Protein AF-A0A967DAB1-F1 (afdb_monomer)

Radius of gyration: 13.47 Å; Cα contacts (8 Å, |Δi|>4): 33; chains: 1; bounding box: 28×29×36 Å

Solvent-accessible surface area (backbone atoms only — not comparable to full-atom values): 4497 Å² total; per-residue (Å²): 131,86,82,64,60,60,46,88,73,55,81,72,60,60,69,59,55,50,50,53,52,49,33,71,73,40,63,90,75,46,84,81,88,86,85,79,68,91,87,75,47,68,71,50,46,56,48,13,47,59,72,72,49,81,85,78,76,50,47,85,92,44,94,80,55,49,113

pLDDT: mean 92.77, std 7.57, range [49.19, 97.19]

Foldseek 3Di:
DPDQDALVPDPDPVVLLVVVVVCVVDVVVPDDDDDDDPPNCSVSNVVNVVVVDDDDDADPPDPVRHD

Mean predicted aligned error: 4.18 Å

Nearest PDB structures (foldseek):
  2yu9-assembly1_F  TM=2.347E-01  e=6.968E+00  Saccharomyces cerevisiae

Sequence (67 aa):
MTRNYPFSAIVGQDDMKLAILAAALEPSIGGVLVMGDRGTGKSTAVRGLAALLPSMTVVKDCAYGCD

Structure (mmCIF, N/CA/C/O backbone):
data_AF-A0A967DAB1-F1
#
_entry.id   AF-A0A967DAB1-F1
#
loop_
_atom_site.group_PDB
_atom_site.id
_atom_site.type_symbol
_atom_site.label_atom_id
_atom_site.label_alt_id
_atom_site.label_comp_id
_atom_site.label_asym_id
_atom_site.label_entity_id
_atom_site.label_seq_id
_atom_site.pdbx_PDB_ins_code
_atom_site.Cartn_x
_atom_site.Cartn_y
_atom_site.Cartn_z
_atom_site.occupancy
_atom_site.B_iso_or_equiv
_atom_site.auth_seq_id
_atom_site.auth_comp_id
_atom_site.auth_asym_id
_atom_site.auth_atom_id
_atom_site.pdbx_PDB_model_num
ATOM 1 N N . MET A 1 1 ? 3.602 17.235 9.378 1.00 49.19 1 MET A N 1
ATOM 2 C CA . MET A 1 1 ? 2.816 16.423 8.424 1.00 49.19 1 MET A CA 1
ATOM 3 C C . MET A 1 1 ? 3.782 15.759 7.463 1.00 49.19 1 MET A C 1
ATOM 5 O O . MET A 1 1 ? 4.318 16.428 6.588 1.00 49.19 1 MET A O 1
ATOM 9 N N . THR A 1 2 ? 4.094 14.484 7.668 1.00 58.56 2 THR A N 1
ATOM 10 C CA 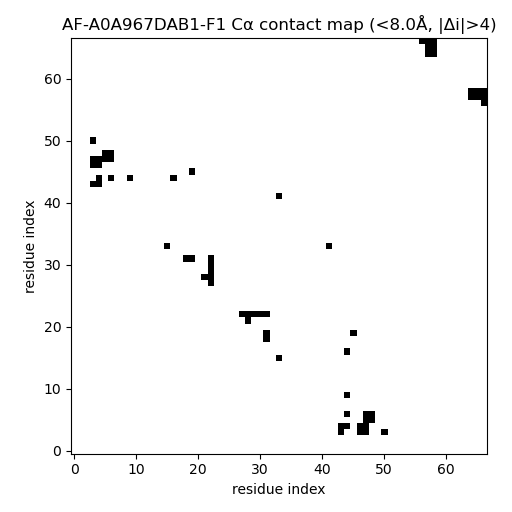. THR A 1 2 ? 4.930 13.730 6.730 1.00 58.56 2 THR A CA 1
ATOM 11 C C . THR A 1 2 ? 4.113 13.512 5.463 1.00 58.56 2 THR A C 1
ATOM 13 O O . THR A 1 2 ? 3.071 12.864 5.490 1.00 58.56 2 THR A O 1
ATOM 16 N N . ARG A 1 3 ? 4.534 14.134 4.363 1.00 81.19 3 ARG A N 1
ATOM 17 C CA . ARG A 1 3 ? 3.868 13.997 3.068 1.00 81.19 3 ARG A CA 1
ATOM 18 C C . ARG A 1 3 ? 4.217 12.611 2.525 1.00 81.19 3 ARG A C 1
ATOM 20 O O . ARG A 1 3 ? 5.338 12.401 2.068 1.00 81.19 3 ARG A O 1
ATOM 27 N N . ASN A 1 4 ? 3.299 11.653 2.640 1.00 92.12 4 ASN A N 1
ATOM 28 C CA . ASN A 1 4 ? 3.484 10.339 2.026 1.00 92.12 4 ASN A CA 1
ATOM 29 C C . ASN A 1 4 ? 3.521 10.496 0.500 1.00 92.12 4 ASN A C 1
ATOM 31 O O . ASN A 1 4 ? 2.832 11.351 -0.061 1.00 92.12 4 ASN A O 1
ATOM 35 N N . TYR A 1 5 ? 4.340 9.684 -0.171 1.00 94.62 5 TYR A N 1
ATOM 36 C CA . TYR A 1 5 ? 4.360 9.667 -1.631 1.00 94.62 5 TYR A CA 1
ATOM 37 C C . TYR A 1 5 ? 3.011 9.132 -2.152 1.00 94.62 5 TYR A C 1
ATOM 39 O O . TYR A 1 5 ? 2.544 8.117 -1.624 1.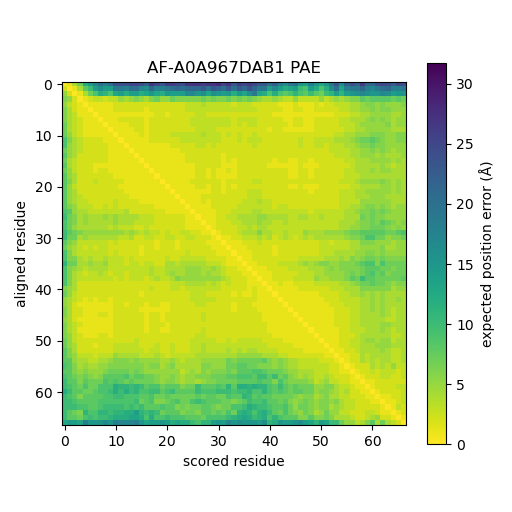00 94.62 5 TYR A O 1
ATOM 47 N N . PRO A 1 6 ? 2.363 9.779 -3.142 1.00 95.19 6 PRO A N 1
ATOM 48 C CA . PRO A 1 6 ? 1.040 9.365 -3.605 1.00 95.19 6 PRO A CA 1
ATOM 49 C C . PRO A 1 6 ? 1.053 7.941 -4.167 1.00 95.19 6 PRO A C 1
ATOM 51 O O . PRO A 1 6 ? 1.876 7.623 -5.024 1.00 95.19 6 PRO A O 1
ATOM 54 N N . PHE A 1 7 ? 0.113 7.099 -3.730 1.00 96.19 7 PHE A N 1
ATOM 55 C CA . PHE A 1 7 ? 0.010 5.711 -4.197 1.00 96.19 7 PHE A CA 1
ATOM 56 C C . PHE A 1 7 ? -0.145 5.613 -5.722 1.00 96.19 7 PHE A C 1
ATOM 58 O O . PHE A 1 7 ? 0.510 4.799 -6.366 1.00 96.19 7 PHE A O 1
ATOM 65 N N . SER A 1 8 ? -0.951 6.501 -6.308 1.00 95.06 8 SER A N 1
ATOM 66 C CA . SER A 1 8 ? -1.179 6.574 -7.756 1.00 95.06 8 SER A CA 1
ATOM 67 C C . SER A 1 8 ? 0.050 7.006 -8.560 1.00 95.06 8 SER A C 1
ATOM 69 O O . SER A 1 8 ? 0.112 6.732 -9.754 1.00 95.06 8 SER A O 1
ATOM 71 N N . ALA A 1 9 ? 1.031 7.657 -7.930 1.00 96.12 9 ALA A N 1
ATOM 72 C CA . ALA A 1 9 ? 2.259 8.096 -8.589 1.00 96.12 9 ALA A CA 1
ATOM 73 C C . ALA A 1 9 ? 3.347 7.004 -8.617 1.00 96.12 9 ALA A C 1
ATOM 75 O O . ALA A 1 9 ? 4.420 7.220 -9.179 1.00 96.12 9 ALA A O 1
ATOM 76 N N . ILE A 1 10 ? 3.108 5.838 -8.004 1.00 95.88 10 ILE A N 1
ATOM 77 C CA . ILE A 1 10 ? 4.068 4.730 -7.997 1.00 95.88 10 ILE A CA 1
ATOM 78 C C . ILE A 1 10 ? 4.098 4.071 -9.375 1.00 95.88 10 ILE A C 1
ATOM 80 O O . ILE A 1 10 ? 3.111 3.501 -9.847 1.00 95.88 10 ILE A O 1
ATOM 84 N N . VAL A 1 11 ? 5.268 4.138 -10.005 1.00 96.19 11 VAL A N 1
ATOM 85 C CA . VAL A 1 11 ? 5.512 3.585 -11.337 1.00 96.19 11 VAL A CA 1
ATOM 86 C C . VAL A 1 11 ? 5.679 2.065 -11.262 1.00 96.19 11 VAL A C 1
ATOM 88 O O . VAL A 1 11 ? 6.443 1.555 -10.440 1.00 96.19 11 VAL A O 1
ATOM 91 N N . GLY A 1 12 ? 4.983 1.348 -12.150 1.00 96.25 12 GLY A N 1
ATOM 92 C CA . GLY A 1 12 ? 4.992 -0.116 -12.211 1.00 96.25 12 GLY A CA 1
ATOM 93 C C . GLY A 1 12 ? 4.427 -0.763 -10.945 1.00 96.25 12 GLY A C 1
ATOM 94 O O . GLY A 1 12 ? 3.577 -0.180 -10.271 1.00 96.25 12 GLY A O 1
ATOM 95 N N . GLN A 1 13 ? 4.930 -1.954 -10.603 1.00 96.12 13 GLN A N 1
ATOM 96 C CA . GLN A 1 13 ? 4.506 -2.732 -9.426 1.00 96.12 13 GLN A CA 1
ATOM 97 C C . GLN A 1 13 ? 3.015 -3.094 -9.454 1.00 96.12 13 GLN A C 1
ATOM 99 O O . GLN A 1 13 ? 2.347 -3.074 -8.422 1.00 96.12 13 GLN A O 1
ATOM 104 N N . ASP A 1 14 ? 2.482 -3.390 -10.639 1.00 97.12 14 ASP A N 1
ATOM 105 C CA . ASP A 1 14 ? 1.043 -3.561 -10.846 1.00 97.12 14 ASP A CA 1
ATOM 106 C C . ASP A 1 14 ? 0.472 -4.727 -10.032 1.00 97.12 14 ASP A C 1
ATOM 108 O O . ASP A 1 14 ? -0.525 -4.534 -9.339 1.00 97.12 14 ASP A O 1
ATOM 112 N N . ASP A 1 15 ? 1.175 -5.862 -9.9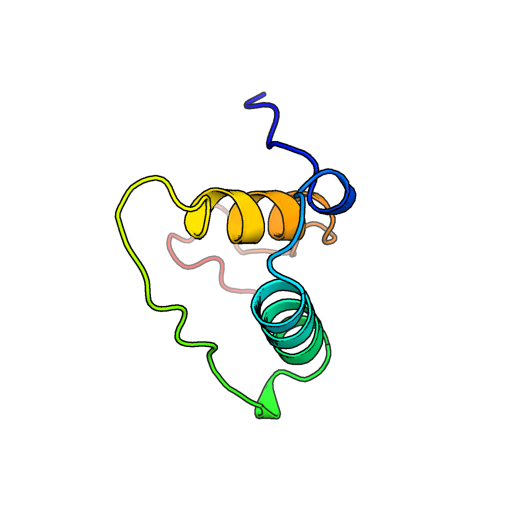70 1.00 96.75 15 ASP A N 1
ATOM 113 C CA . ASP A 1 15 ? 0.782 -7.009 -9.138 1.00 96.75 15 ASP A CA 1
ATOM 114 C C . ASP A 1 15 ? 0.746 -6.660 -7.648 1.00 96.75 15 ASP A C 1
ATOM 116 O O . ASP A 1 15 ? -0.194 -7.008 -6.935 1.00 96.75 15 ASP A O 1
ATOM 120 N N . MET A 1 16 ? 1.751 -5.925 -7.163 1.00 96.81 16 MET A N 1
ATOM 121 C CA . MET A 1 16 ? 1.802 -5.507 -5.764 1.00 96.81 16 MET A CA 1
ATOM 122 C C . MET A 1 16 ? 0.673 -4.523 -5.448 1.00 96.81 16 MET A C 1
ATOM 124 O O . MET A 1 16 ? 0.008 -4.678 -4.425 1.00 96.81 16 MET A O 1
ATOM 128 N N . LYS A 1 17 ? 0.446 -3.522 -6.312 1.00 97.19 17 LYS A N 1
ATOM 129 C CA . LYS A 1 17 ? -0.640 -2.545 -6.150 1.00 97.19 17 LYS A CA 1
ATOM 130 C C . LYS A 1 17 ? -1.996 -3.247 -6.143 1.00 97.19 17 LYS A C 1
ATOM 132 O O . LYS A 1 17 ? -2.811 -2.955 -5.274 1.00 97.19 17 LYS A O 1
ATOM 137 N N . LEU A 1 18 ? -2.216 -4.188 -7.060 1.00 97.06 18 LEU A N 1
ATOM 138 C CA . LEU A 1 18 ? -3.443 -4.974 -7.124 1.00 97.06 18 LEU A CA 1
ATOM 139 C C . LEU A 1 18 ? -3.636 -5.814 -5.860 1.00 97.06 18 LEU A C 1
ATOM 141 O O . LEU A 1 18 ? -4.707 -5.762 -5.263 1.00 97.06 18 LEU A O 1
ATOM 145 N N . ALA A 1 19 ? -2.604 -6.537 -5.421 1.00 96.94 19 ALA A N 1
ATOM 146 C CA . ALA A 1 19 ? -2.684 -7.394 -4.244 1.00 96.94 19 ALA A CA 1
ATOM 147 C C . ALA A 1 19 ? -3.053 -6.601 -2.982 1.00 96.94 19 ALA A C 1
ATOM 149 O O . ALA A 1 19 ? -3.945 -7.010 -2.240 1.00 96.94 19 ALA A O 1
ATOM 150 N N . ILE A 1 20 ? -2.417 -5.447 -2.748 1.00 95.75 20 ILE A N 1
ATOM 151 C CA . ILE A 1 20 ? -2.727 -4.640 -1.559 1.00 95.75 20 ILE A CA 1
ATOM 152 C C . ILE A 1 20 ? -4.092 -3.951 -1.653 1.00 95.75 20 ILE A C 1
ATOM 154 O O . ILE A 1 20 ? -4.744 -3.784 -0.627 1.00 95.75 20 ILE A O 1
ATOM 158 N N . LEU A 1 21 ? -4.548 -3.576 -2.854 1.00 96.06 21 LEU A N 1
ATOM 159 C CA . LEU A 1 21 ? -5.901 -3.052 -3.053 1.00 96.06 21 LEU A CA 1
ATOM 160 C C . LEU A 1 21 ? -6.952 -4.135 -2.795 1.00 96.06 21 LEU A C 1
ATOM 162 O O . LEU A 1 21 ? -7.940 -3.868 -2.121 1.00 96.06 21 LEU A O 1
ATOM 166 N N . ALA A 1 22 ? -6.723 -5.357 -3.281 1.00 96.44 22 ALA A N 1
ATOM 167 C CA . ALA A 1 22 ? -7.608 -6.489 -3.037 1.00 96.44 22 ALA A CA 1
ATOM 168 C C . ALA A 1 22 ? -7.708 -6.801 -1.536 1.00 96.44 22 ALA A C 1
ATOM 170 O O . ALA A 1 22 ? -8.812 -6.882 -1.008 1.00 96.44 22 ALA A O 1
ATOM 171 N N . ALA A 1 23 ? -6.573 -6.872 -0.833 1.00 94.94 23 ALA A N 1
ATOM 172 C CA . ALA A 1 23 ? -6.549 -7.107 0.612 1.00 94.94 23 ALA A CA 1
ATOM 173 C C . ALA A 1 23 ? -7.169 -5.958 1.432 1.00 94.94 23 ALA A C 1
ATOM 175 O O . ALA A 1 23 ? -7.689 -6.193 2.518 1.00 94.94 23 ALA A O 1
ATOM 176 N N . ALA A 1 24 ? -7.132 -4.720 0.925 1.00 92.75 24 ALA A N 1
ATOM 177 C CA . ALA A 1 24 ? -7.800 -3.583 1.560 1.00 92.75 24 ALA A CA 1
ATOM 178 C C . ALA A 1 24 ? -9.328 -3.603 1.375 1.00 92.75 24 ALA A C 1
ATOM 180 O O . ALA A 1 24 ? -10.042 -3.052 2.209 1.00 92.75 24 ALA A O 1
ATOM 181 N N . LEU A 1 25 ? -9.823 -4.207 0.289 1.00 93.44 25 LEU A N 1
ATOM 182 C CA . LEU A 1 25 ? -11.254 -4.323 -0.003 1.00 93.44 25 LEU A CA 1
ATOM 183 C C . LEU A 1 25 ? -11.892 -5.549 0.656 1.00 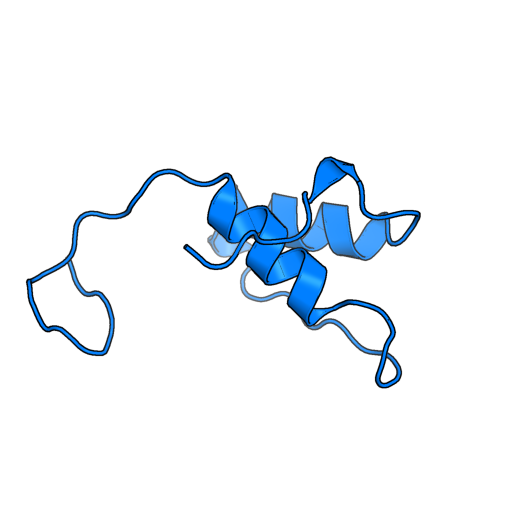93.44 25 LEU A C 1
ATOM 185 O O . LEU A 1 25 ? -12.999 -5.443 1.174 1.00 93.44 25 LEU A O 1
ATOM 189 N N . GLU A 1 26 ? -11.211 -6.695 0.628 1.00 96.12 26 GLU A N 1
ATOM 190 C CA . GLU A 1 26 ? -11.722 -7.971 1.130 1.00 96.12 26 GLU A CA 1
ATOM 191 C C . GLU A 1 26 ? -10.736 -8.585 2.141 1.00 96.12 26 GLU A C 1
ATOM 193 O O . GLU A 1 26 ? -9.791 -9.282 1.751 1.00 96.12 26 GLU A O 1
ATOM 198 N N . PRO A 1 27 ? -10.940 -8.349 3.452 1.00 91.00 27 PRO A N 1
ATOM 199 C CA . PRO A 1 27 ? -10.035 -8.829 4.495 1.00 91.00 27 PRO A CA 1
ATOM 200 C C . PRO A 1 27 ? -9.892 -10.357 4.562 1.00 91.00 27 PRO A C 1
ATOM 202 O O . PRO A 1 27 ? -8.874 -10.844 5.058 1.00 91.00 27 PRO A O 1
ATOM 205 N N . SER A 1 28 ? -10.867 -11.131 4.064 1.00 96.31 28 SER A N 1
ATOM 206 C CA . SER A 1 28 ? -10.790 -12.603 4.070 1.00 96.31 28 SER A CA 1
ATOM 207 C C . SER A 1 28 ? -9.714 -13.176 3.140 1.00 96.31 28 SER A C 1
ATOM 209 O O . SER A 1 28 ? -9.296 -14.318 3.334 1.00 96.31 28 SER A O 1
ATOM 211 N N . ILE A 1 29 ? -9.201 -12.380 2.193 1.00 95.44 29 ILE A N 1
ATOM 212 C CA . ILE A 1 29 ? -8.023 -12.730 1.378 1.00 95.44 29 ILE A CA 1
ATOM 213 C C . ILE A 1 29 ? -6.783 -12.930 2.268 1.00 95.44 29 ILE A C 1
ATOM 215 O O . ILE A 1 29 ? -5.880 -13.692 1.920 1.00 95.44 29 ILE A O 1
ATOM 219 N N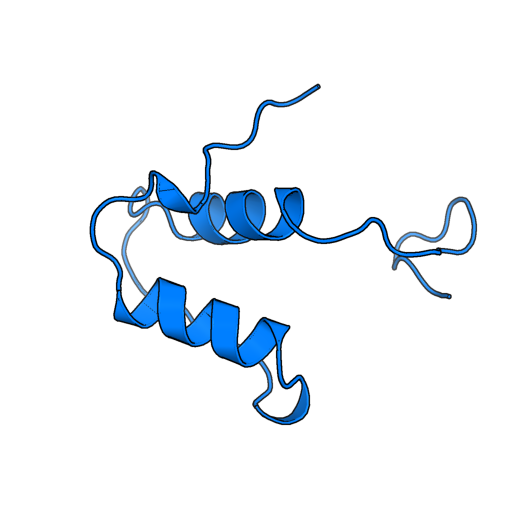 . GLY A 1 30 ? -6.744 -12.281 3.435 1.00 93.62 30 GLY A N 1
ATOM 220 C CA . GLY A 1 30 ? -5.620 -12.326 4.357 1.00 93.62 30 GLY A CA 1
ATOM 221 C C . GLY A 1 30 ? -4.513 -11.332 4.000 1.00 93.62 30 GLY A C 1
ATOM 222 O O . GLY A 1 30 ? -4.742 -10.284 3.397 1.00 93.62 30 GLY A O 1
ATOM 223 N N . GLY A 1 31 ? -3.290 -11.633 4.440 1.00 93.19 31 GLY A N 1
ATOM 224 C CA . GLY A 1 31 ? -2.137 -10.748 4.271 1.00 93.19 31 GLY A CA 1
ATOM 225 C C . GLY A 1 31 ? -1.438 -10.899 2.918 1.00 93.19 31 GLY A C 1
ATOM 226 O O . GLY A 1 31 ? -1.372 -11.986 2.351 1.00 93.19 31 GLY A O 1
ATOM 227 N N . VAL A 1 32 ? -0.828 -9.811 2.438 1.00 95.69 32 VAL A N 1
ATOM 228 C CA . VAL A 1 32 ? 0.006 -9.809 1.225 1.00 95.69 32 VAL A CA 1
ATOM 229 C C . VAL A 1 32 ? 1.485 -9.867 1.605 1.00 95.69 32 VAL A C 1
ATOM 231 O O . VAL A 1 32 ? 2.003 -8.958 2.255 1.00 95.69 32 VAL A O 1
ATOM 234 N N . LEU A 1 33 ? 2.193 -10.906 1.152 1.00 96.19 33 LEU A N 1
ATOM 235 C CA . LEU A 1 33 ? 3.648 -11.004 1.288 1.00 96.19 33 LEU A CA 1
ATOM 236 C C . LEU A 1 33 ? 4.340 -10.405 0.057 1.00 96.19 33 LEU A C 1
ATOM 238 O O . LEU A 1 33 ? 4.354 -11.003 -1.015 1.00 96.19 33 LEU A O 1
ATOM 242 N N . VAL A 1 34 ? 4.957 -9.234 0.222 1.00 94.94 34 VAL A N 1
ATOM 243 C CA . VAL A 1 34 ? 5.699 -8.561 -0.855 1.00 94.94 34 VAL A CA 1
ATOM 244 C C . VAL A 1 34 ? 7.201 -8.806 -0.706 1.00 94.94 34 VAL A C 1
ATOM 246 O O . VAL A 1 34 ? 7.836 -8.290 0.217 1.00 94.94 34 VAL A O 1
ATOM 249 N N . MET A 1 35 ? 7.793 -9.542 -1.648 1.00 95.06 35 MET A N 1
ATOM 250 C CA . MET A 1 35 ? 9.233 -9.827 -1.689 1.00 95.06 35 MET A CA 1
ATOM 251 C C . MET A 1 35 ? 9.986 -8.887 -2.642 1.00 95.06 35 MET A C 1
ATOM 253 O O . MET A 1 35 ? 9.422 -8.354 -3.593 1.00 95.06 35 MET A O 1
ATOM 257 N N . GLY A 1 36 ? 11.274 -8.655 -2.371 1.00 93.62 36 GLY A N 1
ATOM 258 C CA . GLY A 1 36 ? 12.189 -7.930 -3.261 1.00 93.62 36 GLY A CA 1
ATOM 259 C C . GLY A 1 36 ? 13.279 -7.167 -2.508 1.00 93.62 36 GLY A C 1
ATOM 260 O O . GLY A 1 36 ? 13.242 -7.071 -1.279 1.00 93.62 36 GLY A O 1
ATOM 261 N N . ASP A 1 37 ? 14.177 -6.520 -3.241 1.00 96.69 37 ASP A N 1
ATOM 262 C CA . ASP A 1 37 ? 15.353 -5.859 -2.666 1.00 96.69 37 ASP A CA 1
ATOM 263 C C . ASP A 1 37 ? 15.047 -4.571 -1.892 1.00 96.69 37 ASP A C 1
ATOM 265 O O . ASP A 1 37 ? 13.970 -3.966 -1.977 1.00 96.69 37 ASP A O 1
ATOM 269 N N . ARG A 1 38 ? 16.015 -4.120 -1.092 1.00 95.75 38 ARG A N 1
ATOM 270 C CA . ARG A 1 38 ? 15.938 -2.807 -0.447 1.00 95.75 38 ARG A CA 1
ATOM 271 C C . ARG A 1 38 ? 15.882 -1.716 -1.522 1.00 95.75 38 ARG A C 1
ATOM 273 O O . ARG A 1 38 ? 16.629 -1.748 -2.487 1.00 95.75 38 ARG A O 1
ATOM 280 N N . GLY A 1 39 ? 15.016 -0.724 -1.321 1.00 94.44 39 GLY A N 1
ATOM 281 C CA . GLY A 1 39 ? 14.885 0.414 -2.237 1.00 94.44 39 GLY A CA 1
ATOM 282 C C . GLY A 1 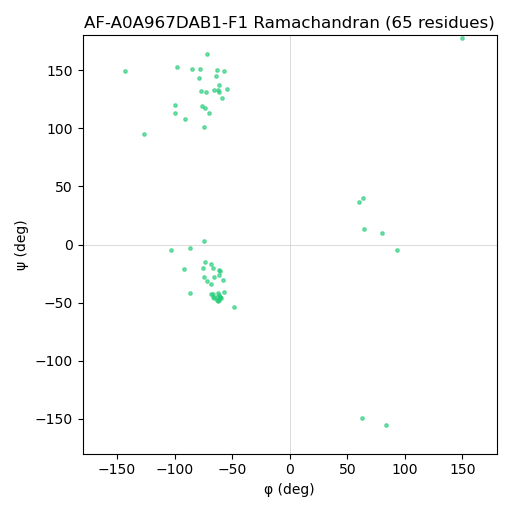39 ? 13.810 0.257 -3.315 1.00 94.44 39 GLY A C 1
ATOM 283 O O . GLY A 1 39 ? 13.505 1.235 -3.983 1.00 94.44 39 GLY A O 1
ATOM 284 N N . THR A 1 40 ? 13.140 -0.896 -3.424 1.00 94.38 40 THR A N 1
ATOM 285 C CA . THR A 1 40 ? 12.069 -1.099 -4.422 1.00 94.38 40 THR A CA 1
ATOM 286 C C . THR A 1 40 ? 10.741 -0.397 -4.100 1.00 94.38 40 THR A C 1
ATOM 288 O O . THR A 1 40 ? 9.769 -0.557 -4.823 1.00 94.38 40 THR A O 1
ATOM 291 N N . GLY A 1 41 ? 10.648 0.378 -3.014 1.00 94.75 41 GLY A N 1
ATOM 292 C CA . GLY A 1 41 ? 9.440 1.156 -2.701 1.00 94.75 41 GLY A CA 1
ATOM 293 C C . GLY A 1 41 ? 8.286 0.385 -2.044 1.00 94.75 41 GLY A C 1
ATOM 294 O O . GLY A 1 41 ? 7.226 0.969 -1.845 1.00 94.75 41 GLY A O 1
ATOM 295 N N . LYS A 1 42 ? 8.488 -0.871 -1.608 1.00 96.06 42 LYS A N 1
ATOM 296 C CA . LYS A 1 42 ? 7.454 -1.695 -0.934 1.00 96.06 42 LYS A CA 1
ATOM 297 C C . LYS A 1 42 ? 6.735 -0.963 0.206 1.00 96.06 42 LYS A C 1
ATOM 299 O O . LYS A 1 42 ? 5.516 -0.845 0.225 1.00 96.06 42 LYS A O 1
ATOM 304 N N . SER A 1 43 ? 7.500 -0.415 1.153 1.00 95.38 43 SER A N 1
ATOM 305 C CA . SER A 1 43 ? 6.924 0.305 2.297 1.00 95.38 43 SER A CA 1
ATOM 306 C C . SER A 1 43 ? 6.406 1.702 1.932 1.00 95.38 43 SER A C 1
ATOM 308 O O . SER A 1 43 ? 5.573 2.252 2.649 1.00 95.38 43 SER A O 1
ATOM 310 N N . THR A 1 44 ? 6.867 2.274 0.816 1.00 95.88 44 THR A N 1
ATOM 311 C CA . THR A 1 44 ? 6.324 3.521 0.261 1.00 95.88 44 THR A CA 1
ATOM 312 C C . THR A 1 44 ? 4.908 3.296 -0.260 1.00 95.88 44 THR A C 1
ATOM 314 O O . THR A 1 44 ? 4.033 4.103 0.036 1.00 95.88 44 THR A O 1
ATOM 317 N N . ALA A 1 45 ? 4.655 2.178 -0.947 1.00 96.38 45 ALA A N 1
ATOM 318 C CA . ALA A 1 45 ? 3.328 1.837 -1.453 1.00 96.38 45 ALA A CA 1
ATOM 319 C C . ALA A 1 45 ? 2.296 1.637 -0.343 1.00 96.38 45 ALA A C 1
ATOM 321 O O . ALA A 1 45 ? 1.233 2.250 -0.389 1.00 96.38 45 ALA A O 1
ATOM 322 N N . VAL A 1 46 ? 2.639 0.868 0.695 1.00 95.44 46 VAL A N 1
ATOM 323 C CA . VAL A 1 46 ? 1.741 0.638 1.839 1.00 95.44 46 VAL A CA 1
ATOM 324 C C . VAL A 1 46 ? 1.391 1.954 2.546 1.00 95.44 46 VAL A C 1
ATOM 326 O O . VAL A 1 46 ? 0.224 2.219 2.819 1.00 95.44 46 VAL A O 1
ATOM 329 N N . ARG A 1 47 ? 2.378 2.829 2.790 1.00 95.38 47 ARG A N 1
ATOM 330 C CA . ARG A 1 47 ? 2.137 4.146 3.413 1.00 95.38 47 ARG A CA 1
ATOM 331 C C . ARG A 1 47 ? 1.360 5.102 2.505 1.00 95.38 47 ARG A C 1
ATOM 333 O O . ARG A 1 47 ? 0.582 5.913 3.004 1.00 95.38 47 ARG A O 1
ATOM 340 N N . GLY A 1 48 ? 1.581 5.022 1.194 1.00 95.94 48 GLY A N 1
ATOM 341 C CA . GLY A 1 48 ? 0.830 5.778 0.198 1.00 95.94 48 GLY A CA 1
ATOM 342 C C . GLY A 1 48 ? -0.647 5.390 0.196 1.00 95.94 48 GLY A C 1
ATOM 343 O O . GLY A 1 48 ? -1.494 6.276 0.219 1.00 95.94 48 GLY A O 1
ATOM 344 N N . LEU A 1 49 ? -0.953 4.088 0.232 1.00 95.38 49 LEU A N 1
ATOM 345 C CA . LEU A 1 49 ? -2.329 3.591 0.306 1.00 95.38 49 LEU A CA 1
ATOM 346 C C . LEU A 1 49 ? -2.997 3.969 1.633 1.00 95.38 49 LEU A C 1
ATOM 348 O O . LEU A 1 49 ? -4.105 4.493 1.623 1.00 95.38 49 LEU A O 1
ATOM 352 N N . ALA A 1 50 ? -2.310 3.788 2.765 1.00 93.56 50 ALA A N 1
ATOM 353 C CA . ALA A 1 50 ? -2.843 4.149 4.081 1.00 93.56 50 ALA A CA 1
ATOM 354 C C . ALA A 1 50 ? -3.223 5.638 4.191 1.00 93.56 50 ALA A C 1
ATOM 356 O O . ALA A 1 50 ? -4.156 5.980 4.905 1.00 93.56 50 ALA A O 1
ATOM 357 N N . ALA A 1 51 ? -2.534 6.524 3.462 1.00 93.62 51 ALA A N 1
ATOM 358 C CA . ALA A 1 51 ? -2.867 7.949 3.417 1.00 93.62 51 ALA A CA 1
ATOM 359 C C . ALA A 1 51 ? -4.126 8.279 2.594 1.00 93.62 51 ALA A C 1
ATOM 361 O O . ALA A 1 51 ? -4.619 9.401 2.686 1.00 93.62 51 ALA A O 1
ATOM 362 N N . LEU A 1 52 ? -4.613 7.346 1.770 1.00 92.75 52 LEU A N 1
ATOM 363 C CA . LEU A 1 52 ? -5.841 7.501 0.984 1.00 92.75 52 LEU A CA 1
ATOM 364 C C . LEU A 1 52 ? -7.080 6.966 1.708 1.00 92.75 52 LEU A C 1
ATOM 366 O O . LEU A 1 52 ? -8.195 7.338 1.348 1.00 92.75 52 LEU A O 1
ATOM 370 N N . LEU A 1 53 ? -6.899 6.076 2.685 1.00 91.25 53 LEU A N 1
ATOM 371 C CA . LEU A 1 53 ? -8.005 5.463 3.410 1.00 91.25 53 LEU A CA 1
ATOM 372 C C . LEU A 1 53 ? -8.587 6.429 4.458 1.00 91.25 53 LEU A C 1
ATOM 374 O O . LEU A 1 53 ? -7.858 7.271 4.992 1.00 91.25 53 LEU A O 1
ATOM 378 N N . PRO A 1 54 ? -9.890 6.314 4.778 1.00 90.81 54 PRO A N 1
ATOM 379 C CA . PRO A 1 54 ? -10.494 7.070 5.867 1.00 90.81 54 PRO A CA 1
ATOM 380 C C . PRO A 1 54 ? -9.781 6.814 7.196 1.00 90.81 54 PRO A C 1
ATOM 382 O O . PRO A 1 54 ? -9.278 5.720 7.455 1.00 90.81 54 PRO A O 1
ATOM 385 N N . SER A 1 55 ? -9.779 7.815 8.073 1.00 89.25 55 SER A N 1
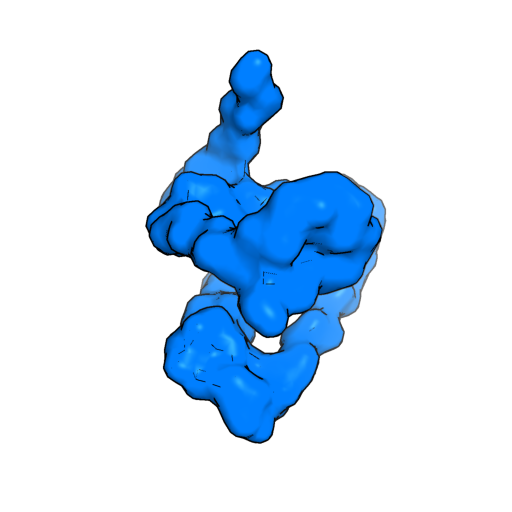ATOM 386 C CA . SER A 1 55 ? -9.331 7.623 9.450 1.00 89.25 55 SER A CA 1
ATOM 387 C C . SER A 1 55 ? -10.226 6.608 10.160 1.00 89.25 55 SER A C 1
ATOM 389 O O . SER A 1 55 ? -11.449 6.743 10.118 1.00 89.25 55 SER A O 1
ATOM 391 N N . MET A 1 56 ? -9.622 5.644 10.849 1.00 89.00 56 MET A N 1
ATOM 392 C CA . MET A 1 56 ? -10.351 4.716 11.713 1.00 89.00 56 MET A CA 1
ATOM 393 C C . MET A 1 56 ? -10.688 5.384 13.049 1.00 89.00 56 MET A C 1
ATOM 395 O O . MET A 1 56 ? -9.889 6.162 13.580 1.00 89.00 56 MET A O 1
ATOM 399 N N . THR A 1 57 ? -11.862 5.073 13.593 1.00 92.31 57 THR A N 1
ATOM 400 C CA . THR A 1 57 ? -12.183 5.367 14.992 1.00 92.31 57 THR A CA 1
ATOM 401 C C . THR A 1 57 ? -11.395 4.403 15.867 1.00 92.31 57 THR A C 1
ATOM 403 O O . THR A 1 57 ? -11.326 3.218 15.565 1.00 92.31 57 THR A O 1
ATOM 406 N N . VAL A 1 58 ? -10.716 4.934 16.883 1.00 94.19 58 VAL A N 1
ATOM 407 C CA . VAL A 1 58 ? -9.880 4.142 17.785 1.00 94.19 58 VAL A CA 1
ATOM 408 C C . VAL A 1 58 ? -9.992 4.674 19.208 1.00 94.19 58 VAL A C 1
ATOM 410 O O . VAL A 1 58 ? -10.133 5.885 19.421 1.00 94.19 58 VAL A O 1
ATOM 413 N N . VAL A 1 59 ? -9.860 3.784 20.190 1.00 95.12 59 VAL A N 1
ATOM 414 C CA . VAL A 1 59 ? -9.697 4.146 21.598 1.00 95.12 59 VAL A CA 1
ATOM 415 C C . VAL A 1 59 ? -8.449 5.010 21.743 1.00 95.12 59 VAL A C 1
ATOM 417 O O . VAL A 1 59 ? -7.345 4.638 21.329 1.00 95.12 59 VAL A O 1
ATOM 420 N N . LYS A 1 60 ? -8.628 6.183 22.356 1.00 94.12 60 LYS A N 1
ATOM 421 C CA . LYS A 1 60 ? -7.544 7.137 22.587 1.00 94.12 60 LYS A CA 1
ATOM 422 C C . LYS A 1 60 ? -6.389 6.459 23.336 1.00 94.12 60 LYS A C 1
ATOM 424 O O . LYS A 1 60 ? -6.610 5.766 24.323 1.00 94.12 60 LYS A O 1
ATOM 429 N N . ASP A 1 61 ? -5.167 6.682 22.854 1.00 92.00 61 ASP A N 1
ATOM 430 C CA . ASP A 1 61 ? -3.914 6.170 23.427 1.00 92.00 61 ASP A CA 1
ATOM 431 C C . ASP A 1 61 ? -3.755 4.629 23.406 1.00 92.00 61 ASP A C 1
ATOM 433 O O . ASP A 1 61 ? -2.832 4.087 24.019 1.00 92.00 61 ASP A O 1
ATOM 437 N N . CYS A 1 62 ? -4.586 3.899 22.649 1.00 93.38 62 CYS A N 1
ATOM 438 C CA . CYS A 1 62 ? -4.389 2.467 22.426 1.00 93.38 62 CYS A CA 1
ATOM 439 C C . CYS A 1 62 ? -3.258 2.208 21.417 1.00 93.38 62 CYS A C 1
ATOM 441 O O . CYS A 1 62 ? -3.356 2.565 20.244 1.00 93.38 62 CYS A O 1
ATOM 443 N N . ALA A 1 63 ? -2.205 1.508 21.850 1.00 91.50 63 ALA A N 1
ATOM 444 C CA . ALA A 1 63 ? -1.050 1.174 21.009 1.00 91.50 63 ALA A CA 1
ATOM 445 C C . ALA A 1 63 ? -1.392 0.310 19.779 1.00 91.50 63 ALA A C 1
ATOM 447 O O . ALA A 1 63 ? -0.633 0.289 18.812 1.00 91.50 63 ALA A O 1
ATOM 448 N N . TYR A 1 64 ? -2.523 -0.398 19.822 1.00 89.81 64 TYR A N 1
ATOM 449 C CA . TYR A 1 64 ? -2.962 -1.314 18.769 1.00 89.81 64 TYR A CA 1
ATOM 450 C C . TYR A 1 64 ? -4.071 -0.736 17.884 1.00 89.81 64 TYR A C 1
ATOM 452 O O . TYR A 1 64 ? -4.455 -1.382 16.915 1.00 89.81 64 TYR A O 1
ATOM 460 N N . GLY A 1 65 ? -4.580 0.464 18.196 1.00 85.31 65 GLY A N 1
ATOM 461 C CA . GLY A 1 65 ? -5.680 1.073 17.446 1.00 85.31 65 GLY A CA 1
ATOM 462 C C . GLY A 1 65 ? -6.986 0.279 17.527 1.00 85.31 65 GLY A C 1
ATOM 463 O O . GLY A 1 65 ? -7.661 0.132 16.515 1.00 85.31 65 GLY A O 1
ATOM 464 N N . CYS A 1 66 ? -7.312 -0.268 18.703 1.00 88.00 66 CYS A N 1
ATOM 465 C CA . CYS A 1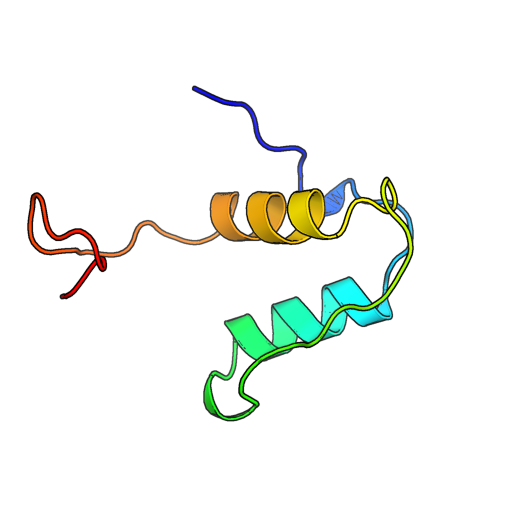 66 ? -8.592 -0.944 18.938 1.00 88.00 66 CYS A CA 1
ATOM 466 C C . CYS A 1 66 ? -9.772 0.028 18.799 1.00 88.00 66 CYS A C 1
ATOM 468 O O . CYS A 1 66 ? -9.614 1.202 19.136 1.00 88.00 66 CYS A O 1
ATOM 470 N N . ASP A 1 67 ? -10.928 -0.489 18.379 1.00 82.44 67 ASP A N 1
ATOM 471 C CA . ASP A 1 67 ? -12.233 0.195 18.385 1.00 82.44 67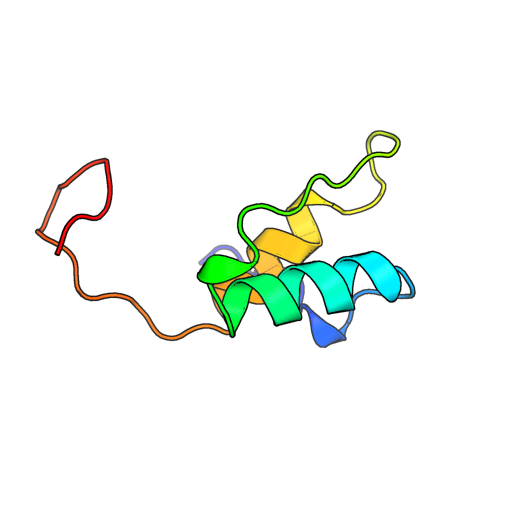 ASP A CA 1
ATOM 472 C C . ASP A 1 67 ? -12.957 -0.018 19.729 1.00 82.44 67 ASP A C 1
ATOM 474 O O . ASP A 1 67 ? -12.885 -1.158 20.256 1.00 82.44 67 ASP A O 1
#

Secondary structure (DSSP, 8-state):
---PPPGGG--S-HHHHHHHHHHHH-GGG--------TTS-HHHHHHHHHTTSPPPP--TT-TT---